Protein AF-A0A7C7JH06-F1 (afdb_monomer_lite)

pLDDT: mean 86.34, std 9.97, range [46.34, 94.25]

Secondary structure (DSSP, 8-state):
------------GGGSPBT-EEEEEETTEEEEEEEEGGGTEEEEEESEETTTTEE-TT-

Sequence (59 aa):
MSADKDWIDVCSETDLQPDSGICALVENKQIAIFHMPREHTVYAINNHDPFGKANVLSR

Foldseek 3Di:
DPPPPPDDDWDDPVVADEQAWDWTQDPNFTWTWHHHVVVNDIDIDGLADPVVRDSHNRD

Radius of gyration: 12.66 Å; chains: 1; bounding box: 27×33×33 Å

Structure (mmCIF, N/CA/C/O backbone):
data_AF-A0A7C7JH06-F1
#
_entry.id   AF-A0A7C7JH06-F1
#
loop_
_atom_site.group_PDB
_atom_site.id
_atom_site.type_symbol
_atom_site.label_atom_id
_atom_site.label_alt_id
_atom_site.label_comp_id
_atom_site.label_asym_id
_atom_site.label_entity_id
_atom_site.label_seq_id
_atom_site.pdbx_PDB_ins_code
_atom_site.Cartn_x
_atom_site.Cartn_y
_atom_site.Cartn_z
_atom_site.occupancy
_atom_site.B_iso_or_equiv
_atom_site.auth_seq_id
_atom_site.auth_comp_id
_atom_site.auth_asym_id
_atom_site.auth_atom_id
_atom_site.pdbx_PDB_model_num
ATOM 1 N N . MET A 1 1 ? 5.646 22.828 17.383 1.00 46.34 1 MET A N 1
ATOM 2 C CA . MET A 1 1 ? 4.407 22.101 17.051 1.00 46.34 1 MET A CA 1
ATOM 3 C C . MET A 1 1 ? 4.834 20.792 16.428 1.00 46.34 1 MET A C 1
ATOM 5 O O . MET A 1 1 ? 5.160 20.758 15.250 1.00 46.34 1 MET A O 1
ATOM 9 N N . SER A 1 2 ? 5.001 19.770 17.260 1.00 48.81 2 SER A N 1
ATOM 10 C CA . SER A 1 2 ? 5.299 18.419 16.795 1.00 48.81 2 SER A CA 1
ATOM 11 C C . SER A 1 2 ? 4.047 17.933 16.078 1.00 48.81 2 SER A C 1
ATOM 13 O O . SER A 1 2 ? 2.982 17.930 16.685 1.00 48.81 2 SER A O 1
ATOM 15 N N . ALA A 1 3 ? 4.136 17.647 14.781 1.00 60.72 3 ALA A N 1
ATOM 16 C CA . ALA A 1 3 ? 3.055 16.960 14.093 1.00 60.72 3 ALA A CA 1
ATOM 17 C C . ALA A 1 3 ? 2.972 15.563 14.715 1.00 60.72 3 ALA A C 1
ATOM 19 O O . ALA A 1 3 ? 3.863 14.744 14.478 1.00 60.72 3 ALA A O 1
ATOM 20 N N . ASP A 1 4 ? 1.974 15.336 15.569 1.00 62.59 4 ASP A N 1
ATOM 21 C CA . ASP A 1 4 ? 1.559 13.987 15.931 1.00 62.59 4 ASP A CA 1
ATOM 22 C C . ASP A 1 4 ? 1.300 13.263 14.610 1.00 62.59 4 ASP A C 1
ATOM 24 O O . ASP A 1 4 ? 0.461 13.664 13.802 1.00 62.59 4 ASP A O 1
ATOM 28 N N . LYS A 1 5 ? 2.157 12.288 14.303 1.00 68.38 5 LYS A N 1
ATOM 29 C CA . LYS A 1 5 ? 1.937 11.420 13.156 1.00 68.38 5 LYS A CA 1
ATOM 30 C C . LYS A 1 5 ? 0.829 10.479 13.588 1.00 68.38 5 LYS A C 1
ATOM 32 O O . LYS A 1 5 ? 1.114 9.479 14.242 1.00 68.38 5 LYS A O 1
ATOM 37 N N . ASP A 1 6 ? -0.405 10.828 13.248 1.00 85.00 6 ASP A N 1
ATOM 38 C CA . ASP A 1 6 ? -1.552 9.940 13.383 1.00 85.00 6 ASP A CA 1
ATOM 39 C C . ASP A 1 6 ? -1.336 8.752 12.438 1.00 85.00 6 ASP A C 1
ATOM 41 O O . ASP A 1 6 ? -1.641 8.791 11.245 1.00 85.00 6 ASP A O 1
ATOM 45 N N . TRP A 1 7 ? -0.683 7.715 12.957 1.00 87.44 7 TRP A N 1
ATOM 46 C CA . TRP A 1 7 ? -0.491 6.463 12.246 1.00 87.44 7 TRP A CA 1
ATOM 47 C C . TRP A 1 7 ? -1.806 5.699 12.242 1.00 87.44 7 TRP A C 1
ATOM 49 O O . TRP A 1 7 ? -2.418 5.486 13.288 1.00 87.44 7 TRP A O 1
ATOM 59 N N . ILE A 1 8 ? -2.219 5.275 11.054 1.00 89.69 8 ILE A N 1
ATOM 60 C CA . ILE A 1 8 ? -3.419 4.473 10.860 1.00 89.69 8 ILE A CA 1
ATOM 61 C C . ILE A 1 8 ? -2.972 3.040 10.607 1.00 89.69 8 ILE A C 1
ATOM 63 O O . ILE A 1 8 ? -2.149 2.795 9.724 1.00 89.69 8 ILE A O 1
ATOM 67 N N . ASP A 1 9 ? -3.514 2.113 11.389 1.00 91.38 9 ASP A N 1
ATOM 68 C CA . ASP A 1 9 ? -3.332 0.686 11.152 1.00 91.38 9 ASP A CA 1
ATOM 69 C C . ASP A 1 9 ? -4.173 0.251 9.942 1.00 91.38 9 ASP A C 1
ATOM 71 O O . ASP A 1 9 ? -5.344 0.621 9.829 1.00 91.38 9 ASP A O 1
ATOM 75 N N . VAL A 1 10 ? -3.565 -0.485 9.009 1.00 91.12 10 VAL A N 1
ATOM 76 C CA . VAL A 1 10 ? -4.181 -0.826 7.712 1.00 91.12 10 VAL A CA 1
ATOM 77 C C . VAL A 1 10 ? -4.290 -2.335 7.531 1.00 91.12 10 VAL A C 1
ATOM 79 O O . VAL A 1 10 ? -5.389 -2.845 7.318 1.00 91.12 10 VAL A O 1
ATOM 82 N N . CYS A 1 11 ? -3.164 -3.047 7.578 1.00 90.69 11 CYS A N 1
ATOM 83 C CA . CYS A 1 11 ? -3.099 -4.501 7.440 1.00 90.69 11 CYS A CA 1
ATOM 84 C C . CYS A 1 11 ? -1.777 -5.045 7.993 1.00 90.69 11 CYS A C 1
ATOM 86 O O . CYS A 1 11 ? -0.839 -4.288 8.255 1.00 90.69 11 CYS A O 1
ATOM 88 N N . SER A 1 12 ? -1.687 -6.369 8.120 1.00 91.00 12 SER A N 1
ATOM 89 C CA . SER A 1 12 ? -0.434 -7.041 8.457 1.00 91.00 12 SER A CA 1
ATOM 90 C C . SER A 1 12 ? 0.507 -7.071 7.249 1.00 91.00 12 SER A C 1
ATOM 92 O O . SER A 1 12 ? 0.066 -7.122 6.100 1.00 91.00 12 SER A O 1
ATOM 94 N N . GLU A 1 13 ? 1.817 -7.131 7.492 1.00 87.25 13 GLU A N 1
ATOM 95 C CA . GLU A 1 13 ? 2.821 -7.378 6.444 1.00 87.25 13 GLU A CA 1
ATOM 96 C C . GLU A 1 13 ? 2.591 -8.727 5.741 1.00 87.25 13 GLU A C 1
ATOM 98 O O . GLU A 1 13 ? 2.859 -8.870 4.552 1.00 87.25 13 GLU A O 1
ATOM 103 N N . THR A 1 14 ? 2.016 -9.706 6.447 1.00 89.06 14 THR A N 1
ATOM 104 C CA . THR A 1 14 ? 1.662 -11.019 5.881 1.00 89.06 14 THR A CA 1
ATOM 105 C C . THR A 1 14 ? 0.547 -10.957 4.841 1.00 89.06 14 THR A C 1
ATOM 107 O O . THR A 1 14 ? 0.414 -11.888 4.051 1.00 89.06 14 THR A O 1
ATOM 110 N N . ASP A 1 15 ? -0.251 -9.886 4.844 1.00 89.56 15 ASP A N 1
ATOM 111 C CA . ASP A 1 15 ? -1.314 -9.666 3.861 1.00 89.56 15 ASP A CA 1
ATOM 112 C C . ASP A 1 15 ? -0.766 -9.015 2.577 1.00 89.56 15 ASP A C 1
ATOM 114 O O . ASP A 1 15 ? -1.461 -8.944 1.561 1.00 89.56 15 ASP A O 1
ATOM 118 N N . LEU A 1 16 ? 0.487 -8.538 2.608 1.00 90.75 16 LEU A N 1
ATOM 119 C CA . LEU A 1 16 ? 1.141 -7.889 1.481 1.00 90.75 16 LEU A CA 1
ATOM 120 C C . LEU A 1 16 ? 1.840 -8.915 0.593 1.00 90.75 16 LEU A C 1
ATOM 122 O O . LEU A 1 16 ? 2.782 -9.595 1.004 1.00 90.75 16 LEU A O 1
ATOM 126 N N . GLN A 1 17 ? 1.439 -8.955 -0.674 1.00 90.62 17 GLN A N 1
ATOM 127 C CA . GLN A 1 17 ? 2.111 -9.761 -1.684 1.00 90.62 17 GLN A CA 1
ATOM 128 C C . GLN A 1 17 ? 3.528 -9.204 -1.959 1.00 90.62 17 GLN A C 1
ATOM 130 O O . GLN A 1 17 ? 3.652 -8.032 -2.323 1.00 90.62 17 GLN A O 1
ATOM 135 N N . PRO A 1 18 ? 4.595 -10.020 -1.820 1.00 92.06 18 PRO A N 1
ATOM 136 C CA . PRO A 1 18 ? 5.960 -9.642 -2.188 1.00 92.06 18 PRO A CA 1
ATOM 137 C C . PRO A 1 18 ? 6.076 -9.067 -3.601 1.00 92.06 18 PRO A C 1
ATOM 139 O O . PRO A 1 18 ? 5.489 -9.621 -4.532 1.00 92.06 18 PRO A O 1
ATOM 142 N N . ASP A 1 19 ? 6.863 -7.996 -3.745 1.00 88.62 19 ASP A N 1
ATOM 143 C CA . ASP A 1 19 ? 7.189 -7.331 -5.015 1.00 88.62 19 ASP A CA 1
ATOM 144 C C . ASP A 1 19 ? 5.948 -6.861 -5.807 1.00 88.62 19 ASP A C 1
ATOM 146 O O . ASP A 1 19 ? 5.996 -6.686 -7.025 1.00 88.62 19 ASP A O 1
ATOM 150 N N . SER A 1 20 ? 4.824 -6.650 -5.113 1.00 88.88 20 SER A N 1
ATOM 151 C CA . SER A 1 20 ? 3.550 -6.228 -5.694 1.00 88.88 20 SER A CA 1
ATOM 152 C C . SER A 1 20 ? 2.968 -5.032 -4.949 1.00 88.88 20 SER A C 1
ATOM 154 O O . SER A 1 20 ? 3.181 -4.843 -3.748 1.00 88.88 20 SER A O 1
ATOM 156 N N . GLY A 1 21 ? 2.194 -4.234 -5.683 1.00 89.56 21 GLY A N 1
ATOM 157 C CA . GLY A 1 21 ? 1.311 -3.230 -5.113 1.00 89.56 21 GLY A CA 1
ATOM 158 C C . GLY A 1 21 ? -0.017 -3.847 -4.672 1.00 89.56 21 GLY A C 1
ATOM 159 O O . GLY A 1 21 ? -0.521 -4.775 -5.307 1.00 89.56 21 GLY A O 1
ATOM 160 N N . ILE A 1 22 ? -0.596 -3.322 -3.595 1.00 91.31 22 ILE A N 1
ATOM 161 C CA . ILE A 1 22 ? -2.001 -3.528 -3.236 1.00 91.31 22 ILE A CA 1
ATOM 162 C C . ILE A 1 22 ? -2.690 -2.180 -3.030 1.00 91.31 22 ILE A C 1
ATOM 164 O O . ILE A 1 22 ? -2.049 -1.173 -2.721 1.00 91.31 22 ILE A O 1
ATOM 168 N N . CYS A 1 23 ? -4.010 -2.151 -3.192 1.00 92.31 23 CYS A N 1
ATOM 169 C CA . CYS A 1 23 ? -4.815 -0.969 -2.907 1.00 92.31 23 CYS A CA 1
ATOM 170 C C . CYS A 1 23 ? -5.472 -1.100 -1.531 1.00 92.31 23 CYS A C 1
ATOM 172 O O . CYS A 1 23 ? -6.279 -2.001 -1.318 1.00 92.31 23 CYS A O 1
ATOM 174 N N . ALA A 1 24 ? -5.201 -0.148 -0.642 1.00 92.12 24 ALA A N 1
ATOM 175 C CA . ALA A 1 24 ? -5.905 0.017 0.624 1.00 92.12 24 ALA A CA 1
ATOM 176 C C . ALA A 1 24 ? -6.789 1.272 0.587 1.00 92.12 24 ALA A C 1
ATOM 178 O O . ALA A 1 24 ? -6.413 2.296 0.014 1.00 92.12 24 ALA A O 1
ATOM 179 N N . LEU A 1 25 ? -7.972 1.204 1.200 1.00 91.62 25 LEU A N 1
ATOM 180 C CA . LEU A 1 25 ? -8.847 2.361 1.387 1.00 91.62 25 LEU A CA 1
ATOM 181 C C . LEU A 1 25 ? -8.672 2.884 2.815 1.00 91.62 25 LEU A C 1
ATOM 183 O O . LEU A 1 25 ? -9.114 2.244 3.763 1.00 91.62 25 LEU A O 1
ATOM 187 N N . VAL A 1 26 ? -8.050 4.050 2.957 1.00 90.62 26 VAL A N 1
ATOM 188 C CA . VAL A 1 26 ? -7.751 4.683 4.247 1.00 90.62 26 VAL A CA 1
ATOM 189 C C . VAL A 1 26 ? -8.457 6.030 4.291 1.00 90.62 26 VAL A C 1
ATOM 191 O O . VAL A 1 26 ? -8.175 6.887 3.460 1.00 90.62 26 VAL A O 1
ATOM 194 N N . GLU A 1 27 ? -9.407 6.212 5.212 1.00 88.75 27 GLU A N 1
ATOM 195 C CA . GLU A 1 27 ? -10.181 7.461 5.359 1.00 88.75 27 GLU A CA 1
ATOM 196 C C . GLU A 1 27 ? -10.706 8.023 4.020 1.00 88.75 27 GLU A C 1
ATOM 198 O O . GLU A 1 27 ? -10.483 9.182 3.665 1.00 88.75 27 GLU A O 1
ATOM 203 N N . ASN A 1 28 ? -11.371 7.177 3.223 1.00 87.88 28 ASN A N 1
ATOM 204 C CA . ASN A 1 2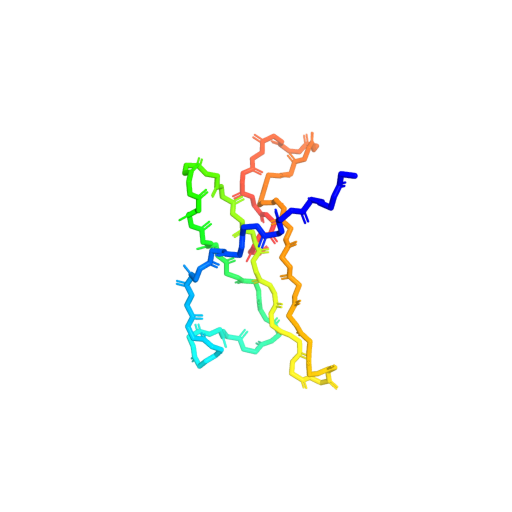8 ? -11.871 7.510 1.879 1.00 87.88 28 ASN A CA 1
ATOM 205 C C . ASN A 1 28 ? -10.800 7.843 0.816 1.00 87.88 28 ASN A C 1
ATOM 207 O O . ASN A 1 28 ? -11.149 8.245 -0.297 1.00 87.88 28 ASN A O 1
ATOM 211 N N . LYS A 1 29 ? -9.511 7.637 1.098 1.00 89.19 29 LYS A N 1
ATOM 212 C CA . LYS A 1 29 ? -8.411 7.784 0.136 1.00 89.19 29 LYS A CA 1
ATOM 213 C C . LYS A 1 29 ? -7.875 6.418 -0.271 1.00 89.19 29 LYS A C 1
ATOM 215 O O . LYS A 1 29 ? -7.684 5.541 0.564 1.00 89.19 29 LYS A O 1
ATOM 220 N N . GLN A 1 30 ? -7.619 6.240 -1.564 1.00 91.62 30 GLN A N 1
AT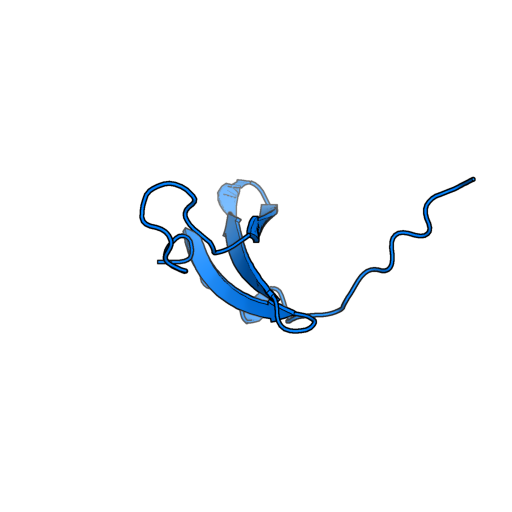OM 221 C CA . GLN A 1 30 ? -6.975 5.027 -2.061 1.00 91.62 30 GLN A CA 1
ATOM 222 C C . GLN A 1 30 ? -5.460 5.179 -1.968 1.00 91.62 30 GLN A C 1
ATOM 224 O O . GLN A 1 30 ? -4.883 6.075 -2.586 1.00 91.62 30 GLN A O 1
ATOM 229 N N . ILE A 1 31 ? -4.829 4.294 -1.210 1.00 93.56 31 ILE A N 1
ATOM 230 C CA . ILE A 1 31 ? -3.387 4.249 -0.990 1.00 93.56 31 ILE A CA 1
ATOM 231 C C . ILE A 1 31 ? -2.849 2.990 -1.666 1.00 93.56 31 ILE A C 1
ATOM 233 O O . ILE A 1 31 ? -3.369 1.896 -1.454 1.00 93.56 31 ILE A O 1
ATOM 237 N N . ALA A 1 32 ? -1.835 3.157 -2.509 1.00 93.75 32 ALA A N 1
ATOM 238 C CA . ALA A 1 32 ? -1.081 2.058 -3.087 1.00 93.75 32 ALA A CA 1
ATOM 239 C C . ALA A 1 32 ? 0.066 1.706 -2.137 1.00 93.75 32 ALA A C 1
ATOM 241 O O . ALA A 1 32 ? 0.916 2.555 -1.854 1.00 93.75 32 ALA A O 1
ATOM 242 N N . ILE A 1 33 ? 0.060 0.475 -1.633 1.00 94.25 33 ILE A N 1
ATOM 243 C CA . ILE A 1 33 ? 1.079 -0.056 -0.726 1.00 94.25 33 ILE A CA 1
ATOM 244 C C . ILE A 1 33 ? 1.923 -1.059 -1.502 1.00 94.25 33 ILE A C 1
ATOM 246 O O . ILE A 1 33 ? 1.372 -1.988 -2.083 1.00 94.25 33 ILE A O 1
ATOM 250 N N . PHE A 1 34 ? 3.239 -0.883 -1.496 1.00 92.88 34 PHE A N 1
ATOM 251 C CA . PHE A 1 34 ? 4.198 -1.768 -2.150 1.00 92.88 34 PHE A CA 1
ATOM 252 C C . PHE A 1 34 ? 5.091 -2.411 -1.106 1.00 92.88 34 PHE A C 1
ATOM 254 O O . PHE A 1 34 ? 5.739 -1.712 -0.323 1.00 92.88 34 PHE A O 1
ATOM 261 N N . HIS A 1 35 ? 5.145 -3.737 -1.120 1.00 93.31 35 HIS A N 1
ATOM 262 C CA . HIS A 1 35 ? 6.016 -4.503 -0.245 1.00 93.31 35 HIS A CA 1
ATOM 263 C C . HIS A 1 35 ? 7.270 -4.932 -1.008 1.00 93.31 35 HIS A C 1
ATOM 265 O O . HIS A 1 35 ? 7.182 -5.694 -1.970 1.00 93.31 35 HIS A O 1
ATOM 271 N N . MET A 1 36 ? 8.434 -4.452 -0.559 1.00 92.19 36 MET A N 1
ATOM 272 C CA . MET A 1 36 ? 9.746 -4.756 -1.135 1.00 92.19 36 MET A CA 1
ATOM 273 C C . MET A 1 36 ? 10.567 -5.611 -0.151 1.00 92.19 36 MET A C 1
ATOM 275 O O . MET A 1 36 ? 11.420 -5.077 0.567 1.00 92.19 36 MET A O 1
ATOM 279 N N . PRO A 1 37 ? 10.352 -6.942 -0.094 1.00 90.56 37 PRO A N 1
ATOM 280 C CA . PRO A 1 37 ? 11.010 -7.800 0.892 1.00 90.56 37 PRO A CA 1
ATOM 281 C C . PRO A 1 37 ? 12.534 -7.823 0.754 1.00 90.56 37 PRO A C 1
ATOM 283 O O . PRO A 1 37 ? 13.236 -7.974 1.749 1.00 90.56 37 PRO A O 1
ATOM 286 N N . ARG A 1 38 ? 13.071 -7.615 -0.458 1.00 91.88 38 ARG A N 1
ATOM 287 C CA . ARG A 1 38 ? 14.525 -7.514 -0.693 1.00 91.88 38 ARG A CA 1
ATOM 288 C C . ARG A 1 38 ? 15.176 -6.340 0.038 1.00 91.88 38 ARG A C 1
ATOM 290 O O . ARG A 1 38 ? 16.360 -6.404 0.354 1.00 91.88 38 ARG A O 1
ATOM 297 N N . GLU A 1 39 ? 14.414 -5.278 0.267 1.00 91.56 39 GLU A N 1
ATOM 298 C CA . GLU A 1 39 ? 14.850 -4.055 0.943 1.00 91.56 39 GLU A CA 1
ATOM 299 C C . GLU A 1 39 ? 14.287 -3.971 2.370 1.00 91.56 39 GLU A C 1
ATOM 301 O O . GLU A 1 39 ? 14.508 -2.974 3.054 1.00 91.56 39 GLU A O 1
ATOM 306 N N . HIS A 1 40 ? 13.548 -4.999 2.818 1.00 89.12 40 HIS A N 1
ATOM 307 C CA . HIS A 1 40 ? 12.805 -5.020 4.084 1.00 89.12 40 HIS A CA 1
ATOM 308 C C . HIS A 1 40 ? 12.010 -3.728 4.326 1.00 89.12 40 HIS A C 1
ATOM 310 O O . HIS A 1 40 ? 11.985 -3.190 5.433 1.00 89.12 40 HIS A O 1
ATOM 316 N N . THR A 1 41 ? 11.416 -3.192 3.257 1.00 91.75 41 THR A N 1
ATOM 317 C CA . THR A 1 41 ? 10.786 -1.871 3.259 1.00 91.75 41 THR A CA 1
ATOM 318 C C . THR A 1 41 ? 9.405 -1.935 2.619 1.00 91.75 41 THR A C 1
ATOM 320 O O . THR A 1 41 ? 9.172 -2.657 1.647 1.00 91.75 41 THR A O 1
ATOM 323 N N . VAL A 1 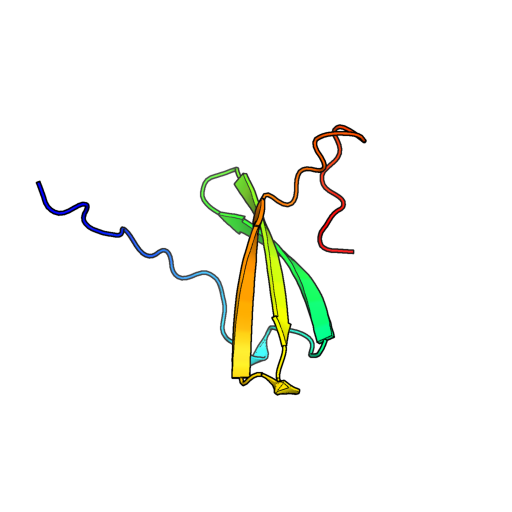42 ? 8.485 -1.142 3.168 1.00 92.19 42 VAL A N 1
ATOM 324 C CA . VAL A 1 42 ? 7.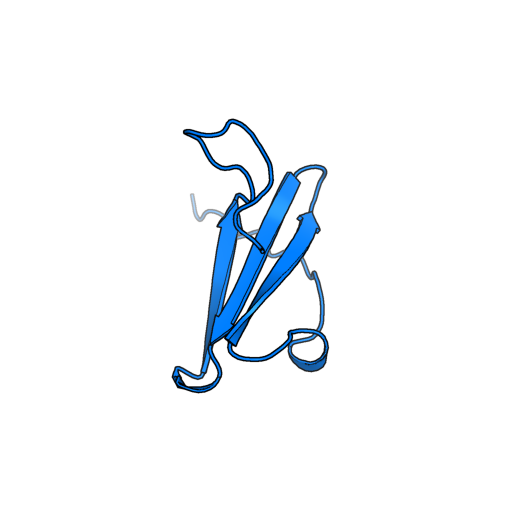145 -0.925 2.625 1.00 92.19 42 VAL A CA 1
ATOM 325 C C . VAL A 1 42 ? 7.021 0.533 2.206 1.00 92.19 42 VAL A C 1
ATOM 327 O O . VAL A 1 42 ? 7.372 1.443 2.960 1.00 92.19 42 VAL A O 1
ATOM 330 N N . TYR A 1 43 ? 6.496 0.755 1.007 1.00 92.88 43 TYR A N 1
ATOM 331 C CA . TYR A 1 43 ? 6.205 2.083 0.481 1.00 92.88 43 TYR A CA 1
ATOM 332 C C . TYR A 1 43 ? 4.700 2.288 0.396 1.00 92.88 43 TYR A C 1
ATOM 334 O O . TYR A 1 43 ? 3.977 1.405 -0.052 1.00 92.88 43 TYR A O 1
ATOM 342 N N . ALA A 1 44 ? 4.229 3.469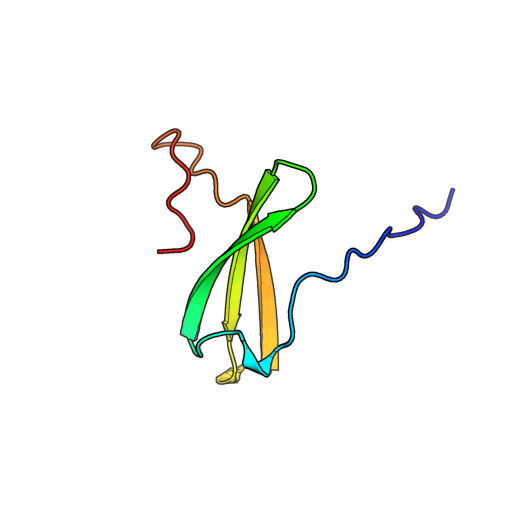 0.786 1.00 92.81 44 ALA A N 1
ATOM 343 C CA . ALA A 1 44 ? 2.833 3.860 0.660 1.00 92.81 44 ALA A CA 1
ATOM 344 C C . ALA A 1 44 ? 2.746 5.190 -0.091 1.00 92.81 44 ALA A C 1
ATOM 346 O O . ALA A 1 44 ? 3.322 6.194 0.331 1.00 92.81 44 ALA A O 1
ATOM 347 N N . ILE A 1 45 ? 2.028 5.194 -1.211 1.00 91.44 45 ILE A N 1
ATOM 348 C CA . ILE A 1 45 ? 1.793 6.385 -2.033 1.00 91.44 45 ILE A CA 1
ATOM 349 C C . ILE A 1 45 ? 0.304 6.516 -2.348 1.00 91.44 45 ILE A C 1
ATOM 351 O O . ILE A 1 45 ? -0.472 5.578 -2.186 1.00 91.44 45 ILE A O 1
ATOM 355 N N . ASN A 1 46 ? -0.123 7.686 -2.815 1.00 90.19 46 ASN A N 1
ATOM 356 C CA . ASN A 1 46 ? -1.487 7.840 -3.310 1.00 90.19 46 ASN A CA 1
ATOM 357 C C . ASN A 1 46 ? -1.691 6.925 -4.530 1.00 90.19 46 ASN A C 1
ATOM 359 O O . ASN A 1 46 ? -0.868 6.946 -5.438 1.00 90.19 46 ASN A O 1
ATOM 363 N N . ASN A 1 47 ? -2.769 6.136 -4.564 1.00 90.25 47 ASN A N 1
ATOM 364 C CA . ASN A 1 47 ? -3.065 5.244 -5.693 1.00 90.25 47 ASN A CA 1
ATOM 365 C C . ASN A 1 47 ? -3.490 6.016 -6.959 1.00 90.25 47 ASN A C 1
ATOM 367 O O . ASN A 1 47 ? -3.593 5.436 -8.041 1.00 90.25 47 ASN A O 1
ATOM 371 N N . HIS A 1 48 ? -3.780 7.311 -6.823 1.00 88.88 48 HIS A N 1
ATOM 372 C CA . HIS A 1 48 ? -4.192 8.178 -7.915 1.00 88.88 48 HIS A CA 1
ATOM 373 C C . HIS A 1 48 ? -3.023 8.533 -8.841 1.00 88.88 48 HIS A C 1
ATOM 375 O O . HIS A 1 48 ? -2.081 9.210 -8.430 1.00 88.88 48 HIS A O 1
ATOM 381 N N . ASP A 1 49 ? -3.127 8.142 -10.109 1.00 86.81 49 ASP A N 1
ATOM 382 C CA . ASP A 1 49 ? -2.241 8.606 -11.172 1.00 86.81 49 ASP A CA 1
ATOM 383 C C . ASP A 1 49 ? -2.643 10.031 -11.606 1.00 86.81 49 ASP A C 1
ATOM 385 O O . ASP A 1 49 ? -3.748 10.217 -12.131 1.00 86.81 49 ASP A O 1
ATOM 389 N N . PRO A 1 50 ? -1.774 11.045 -11.432 1.00 84.69 50 PRO A N 1
ATOM 390 C CA . PRO A 1 50 ? -2.073 12.424 -11.813 1.00 84.69 50 PRO A CA 1
ATOM 391 C C . PRO A 1 50 ? -2.191 12.638 -13.331 1.00 84.69 50 PRO A C 1
ATOM 393 O O . PRO A 1 50 ? -2.814 13.614 -13.754 1.00 84.69 50 PRO A O 1
ATOM 396 N N . PHE A 1 51 ? -1.620 11.753 -14.155 1.00 85.50 51 PHE A N 1
ATOM 397 C CA . PHE A 1 51 ? -1.668 11.856 -15.614 1.00 85.50 51 PHE A CA 1
ATOM 398 C C . PHE A 1 51 ? -2.914 11.176 -16.181 1.00 85.50 51 PHE A C 1
ATOM 400 O O . PHE A 1 51 ? -3.681 11.799 -16.917 1.00 85.50 51 PHE A O 1
ATOM 407 N N . GLY A 1 52 ? -3.150 9.918 -15.802 1.00 80.50 52 GLY A N 1
ATOM 408 C CA . GLY A 1 52 ? -4.328 9.148 -16.200 1.00 80.50 52 GLY A CA 1
ATOM 409 C C . GLY A 1 52 ? -5.613 9.514 -15.450 1.00 80.50 52 GLY A C 1
ATOM 410 O O . GLY A 1 52 ? -6.692 9.087 -15.859 1.00 80.50 52 GLY A O 1
ATOM 411 N N . LYS A 1 53 ? -5.520 10.300 -14.365 1.00 84.81 53 LYS A N 1
ATOM 412 C CA . LYS A 1 53 ? -6.629 10.681 -13.466 1.00 84.81 53 LYS A CA 1
ATOM 413 C C . LYS A 1 53 ? -7.423 9.482 -12.946 1.00 84.81 53 LYS A C 1
ATOM 415 O O . LYS A 1 53 ? -8.638 9.559 -12.753 1.00 84.81 53 LYS A O 1
ATOM 420 N N . ALA A 1 54 ? -6.743 8.365 -12.721 1.00 83.44 54 ALA A N 1
ATOM 421 C CA . ALA A 1 54 ? -7.357 7.105 -12.336 1.00 83.44 54 ALA A CA 1
ATOM 422 C C . ALA A 1 54 ? -6.55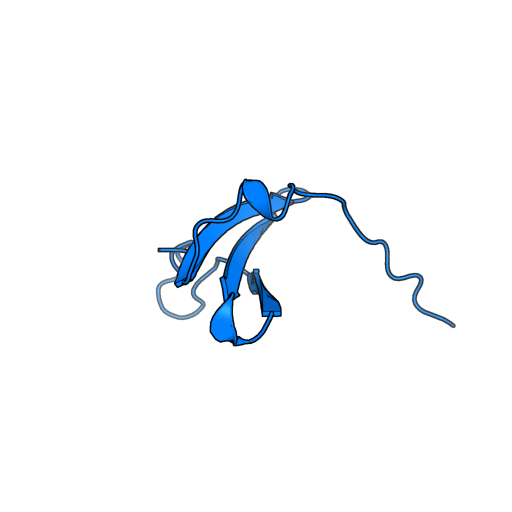8 6.441 -11.210 1.00 83.44 54 ALA A C 1
ATOM 424 O O . ALA A 1 54 ? -5.360 6.658 -11.064 1.00 83.44 54 ALA A O 1
ATOM 425 N N . ASN A 1 55 ? -7.222 5.618 -10.400 1.00 82.50 55 ASN A N 1
ATOM 426 C CA . ASN A 1 55 ? -6.589 4.974 -9.250 1.00 82.50 55 ASN A CA 1
ATOM 427 C C . ASN A 1 55 ? -5.963 3.645 -9.683 1.00 82.50 55 ASN A C 1
ATOM 429 O O . ASN A 1 55 ? -6.615 2.598 -9.622 1.00 82.50 55 ASN A O 1
ATOM 433 N N . VAL A 1 56 ? -4.762 3.721 -10.262 1.00 84.56 56 VAL A N 1
ATOM 434 C CA . VAL A 1 56 ? -4.150 2.629 -11.040 1.00 84.56 56 VAL A CA 1
ATOM 435 C C . VAL A 1 56 ? -2.728 2.278 -10.634 1.00 84.56 56 VAL A C 1
ATOM 437 O O . VAL A 1 56 ? -2.188 1.337 -11.189 1.00 84.56 56 VAL A O 1
ATOM 440 N N . LEU A 1 57 ? -2.120 2.999 -9.695 1.00 81.75 57 LEU A N 1
ATOM 441 C CA . LEU A 1 57 ? -0.694 2.826 -9.409 1.00 81.75 57 LEU A CA 1
ATOM 442 C C . LEU A 1 57 ? -0.378 1.524 -8.668 1.00 81.75 57 LEU A C 1
ATOM 444 O O . LEU A 1 57 ? 0.708 0.990 -8.815 1.00 81.75 57 LEU A O 1
ATOM 448 N N . SER A 1 58 ? -1.327 0.997 -7.901 1.00 76.38 58 SER A N 1
ATOM 449 C CA . SER A 1 58 ? -1.190 -0.261 -7.152 1.00 76.38 58 SER A CA 1
ATOM 450 C C . SER A 1 58 ? -1.146 -1.533 -8.008 1.00 76.38 58 SER A C 1
ATOM 452 O O . SER A 1 58 ? -1.022 -2.608 -7.431 1.00 76.38 58 SER A O 1
ATOM 454 N N . ARG A 1 59 ? -1.287 -1.445 -9.335 1.00 74.75 59 ARG A N 1
ATOM 455 C CA . ARG A 1 59 ? -1.456 -2.598 -10.231 1.00 74.75 59 ARG A CA 1
ATOM 456 C C . ARG A 1 59 ? -0.487 -2.598 -11.403 1.00 74.75 59 ARG A C 1
ATOM 458 O O . ARG A 1 59 ? -0.114 -1.494 -11.853 1.00 74.75 59 ARG A O 1
#